Protein AF-A0A822CX88-F1 (afdb_monomer_lite)

Secondary structure (DSSP, 8-state):
------------TT----S--HHHHHHHHHHHHHH-GGGTT------------B-EETTEE--EEEE-SS-TT-EEEE-BGGGHHHHHHHHHHHHHHHHHTTS--------------------------

pLDDT: mean 84.09, std 20.54, range [36.91, 98.56]

Radius of gyration: 30.41 Å; chains: 1; bounding box: 98×33×54 Å

Structure (mmCIF, N/CA/C/O backbone):
data_AF-A0A822CX88-F1
#
_entry.id   AF-A0A822CX88-F1
#
loop_
_atom_site.group_PDB
_atom_site.id
_atom_site.type_symbol
_atom_site.label_atom_id
_atom_site.label_alt_id
_atom_site.label_comp_id
_atom_site.label_asym_id
_atom_site.label_entity_id
_atom_site.label_seq_id
_atom_site.pdbx_PDB_ins_code
_atom_site.Cartn_x
_atom_site.Cartn_y
_atom_site.Cartn_z
_atom_site.occupancy
_atom_site.B_iso_or_equiv
_atom_site.auth_seq_id
_atom_site.auth_comp_id
_atom_site.auth_asym_id
_atom_site.auth_atom_id
_atom_site.pdbx_PDB_model_num
ATOM 1 N N . GLN A 1 1 ? -11.994 3.533 -17.709 1.00 43.88 1 GLN A N 1
ATOM 2 C CA . GLN A 1 1 ? -10.804 2.709 -17.993 1.00 43.88 1 GLN A CA 1
ATOM 3 C C . GLN A 1 1 ? -9.643 3.683 -18.082 1.00 43.88 1 GLN A C 1
ATOM 5 O O . GLN A 1 1 ? -9.857 4.761 -18.616 1.00 43.88 1 GLN A O 1
ATOM 10 N N . THR A 1 2 ? -8.501 3.415 -17.456 1.00 57.66 2 THR A N 1
ATOM 11 C CA . THR A 1 2 ? -7.318 4.264 -17.654 1.00 57.66 2 THR A CA 1
ATOM 12 C C . THR A 1 2 ? -6.594 3.766 -18.892 1.00 57.66 2 THR A C 1
ATOM 14 O O . THR A 1 2 ? -6.200 2.602 -18.929 1.00 57.66 2 THR A O 1
ATOM 17 N N . ASP A 1 3 ? -6.402 4.635 -19.878 1.00 87.19 3 ASP A N 1
ATOM 18 C CA . ASP A 1 3 ? -5.723 4.333 -21.147 1.00 87.19 3 ASP A CA 1
ATOM 19 C C . ASP A 1 3 ? -4.187 4.316 -20.985 1.00 87.19 3 ASP A C 1
ATOM 21 O O . ASP A 1 3 ? -3.429 4.718 -21.867 1.00 87.19 3 ASP A O 1
ATOM 25 N N . HIS A 1 4 ? -3.715 3.889 -19.810 1.00 90.25 4 HIS A N 1
ATOM 26 C CA . HIS A 1 4 ? -2.319 3.944 -19.397 1.00 90.25 4 HIS A CA 1
ATOM 27 C C . HIS A 1 4 ? -1.854 2.597 -18.855 1.00 90.25 4 HIS A C 1
ATOM 29 O O . HIS A 1 4 ? -2.581 1.902 -18.142 1.00 90.25 4 HIS A O 1
ATOM 35 N N . VAL A 1 5 ? -0.599 2.271 -19.159 1.00 91.94 5 VAL A N 1
ATOM 36 C CA . VAL A 1 5 ? 0.116 1.125 -18.601 1.00 91.94 5 VAL A CA 1
ATOM 37 C C . VAL A 1 5 ? 1.050 1.641 -17.515 1.00 91.94 5 VAL A C 1
ATOM 39 O O . VAL A 1 5 ? 1.874 2.515 -17.771 1.00 91.94 5 VAL A O 1
ATOM 42 N N . ILE A 1 6 ? 0.932 1.095 -16.307 1.00 94.44 6 ILE A N 1
ATOM 43 C CA . ILE A 1 6 ? 1.845 1.414 -15.208 1.00 94.44 6 ILE A CA 1
ATOM 44 C C . ILE A 1 6 ? 2.991 0.408 -15.216 1.00 94.44 6 ILE A C 1
ATOM 46 O O . ILE A 1 6 ? 2.768 -0.798 -15.099 1.00 94.44 6 ILE A O 1
ATOM 50 N N . LE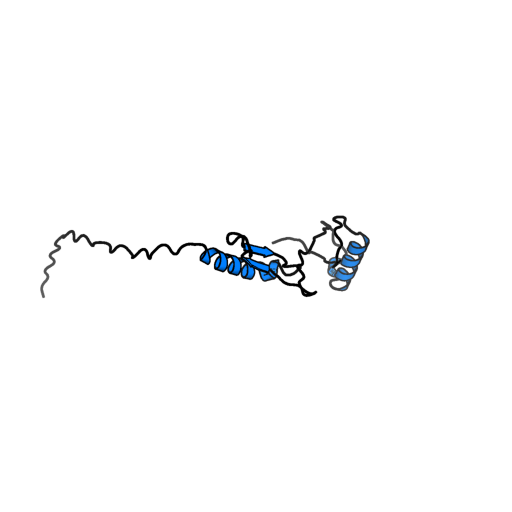U A 1 7 ? 4.218 0.915 -15.328 1.00 95.06 7 LEU A N 1
ATOM 51 C CA . LEU A 1 7 ? 5.440 0.126 -15.221 1.00 95.06 7 LEU A CA 1
ATOM 52 C C . LEU A 1 7 ? 6.073 0.401 -13.864 1.00 95.06 7 LEU A C 1
ATOM 54 O O . LEU A 1 7 ? 6.342 1.543 -13.508 1.00 95.06 7 LEU A O 1
ATOM 58 N N . GLY A 1 8 ? 6.307 -0.652 -13.096 1.00 93.69 8 GLY A N 1
ATOM 59 C CA . GLY A 1 8 ? 6.897 -0.533 -11.774 1.00 93.69 8 GLY A CA 1
ATOM 60 C C . GLY A 1 8 ? 7.597 -1.819 -11.353 1.00 93.69 8 GLY A C 1
ATOM 61 O O . GLY A 1 8 ? 7.515 -2.843 -12.024 1.00 93.69 8 GLY A O 1
ATOM 62 N N . GLY A 1 9 ? 8.309 -1.814 -10.234 1.00 89.94 9 GLY A N 1
ATOM 63 C CA . GLY A 1 9 ? 8.600 -0.659 -9.384 1.00 89.94 9 GLY A CA 1
ATOM 64 C C . GLY A 1 9 ? 9.803 -0.942 -8.495 1.00 89.94 9 GLY A C 1
ATOM 65 O O . GLY A 1 9 ? 10.383 -2.029 -8.556 1.00 89.94 9 GLY A O 1
ATOM 66 N N . SER A 1 10 ? 10.159 0.015 -7.647 1.00 92.44 10 SER A N 1
ATOM 67 C CA . SER A 1 10 ? 11.191 -0.156 -6.628 1.00 92.44 10 SER A CA 1
ATOM 68 C C . SER A 1 10 ? 10.596 -0.474 -5.249 1.00 92.44 10 SER A C 1
ATOM 70 O O . SER A 1 10 ? 9.391 -0.330 -4.976 1.00 92.44 10 SER A O 1
ATOM 72 N N . ASN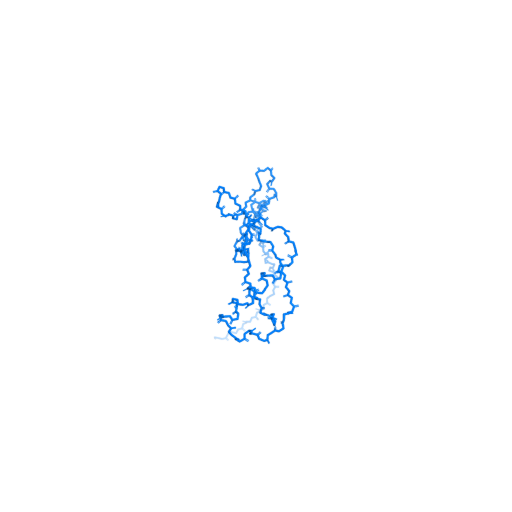 A 1 11 ? 11.447 -1.005 -4.372 1.00 92.31 11 ASN A N 1
ATOM 73 C CA . ASN A 1 11 ? 11.121 -1.315 -2.983 1.00 92.31 11 ASN A CA 1
ATOM 74 C C . ASN A 1 11 ? 12.298 -0.926 -2.089 1.00 92.31 11 ASN A C 1
ATOM 76 O O . ASN A 1 11 ? 13.053 -1.775 -1.607 1.00 92.31 11 ASN A O 1
ATOM 80 N N . GLU A 1 12 ? 12.455 0.380 -1.909 1.00 92.12 12 GLU A N 1
ATOM 81 C CA . GLU A 1 12 ? 13.490 0.955 -1.066 1.00 92.12 12 GLU A CA 1
ATOM 82 C C . GLU A 1 12 ? 12.990 1.133 0.371 1.00 92.12 12 GLU A C 1
ATOM 84 O O . GLU A 1 12 ? 11.971 1.772 0.635 1.00 92.12 12 GLU A O 1
ATOM 89 N N . LYS A 1 13 ? 13.712 0.548 1.330 1.00 88.12 13 LYS A N 1
ATOM 90 C CA . LYS A 1 13 ? 13.410 0.716 2.756 1.00 88.12 13 LYS A CA 1
ATOM 91 C C . LYS A 1 13 ? 14.034 2.015 3.255 1.00 88.12 13 LYS A C 1
ATOM 93 O O . LYS A 1 13 ? 15.194 2.275 2.961 1.00 88.12 13 LYS A O 1
ATOM 98 N N . ASN A 1 14 ? 13.299 2.751 4.088 1.00 88.38 14 ASN A N 1
ATOM 99 C CA . ASN A 1 14 ? 13.758 3.981 4.747 1.00 88.38 14 ASN A CA 1
ATOM 100 C C . ASN A 1 14 ? 14.185 5.101 3.778 1.00 88.38 14 ASN A C 1
ATOM 102 O O . ASN A 1 14 ? 14.933 5.990 4.173 1.00 88.38 14 ASN A O 1
ATOM 106 N N . ASN A 1 15 ? 13.725 5.060 2.524 1.00 92.94 15 ASN A N 1
ATOM 107 C CA . ASN A 1 15 ? 13.877 6.170 1.595 1.00 92.94 15 ASN A CA 1
ATOM 108 C C . ASN A 1 15 ? 12.612 7.037 1.645 1.00 92.94 15 ASN A C 1
ATOM 110 O O . ASN A 1 15 ? 11.515 6.563 1.353 1.00 92.94 15 ASN A O 1
ATOM 114 N N . GLU A 1 16 ? 12.783 8.299 2.033 1.00 92.44 16 GLU A N 1
ATOM 115 C CA . GLU A 1 16 ? 11.722 9.311 2.117 1.00 92.44 16 GLU A CA 1
ATOM 116 C C . GLU A 1 16 ? 11.821 10.357 0.993 1.00 92.44 16 GLU A C 1
ATOM 118 O O . GLU A 1 16 ? 11.084 11.346 0.974 1.00 92.44 16 GLU A O 1
ATOM 123 N N . SER A 1 17 ? 12.737 10.153 0.041 1.00 94.56 17 SER A N 1
ATOM 124 C CA . SER A 1 17 ? 12.896 11.013 -1.124 1.00 94.56 17 SER A CA 1
ATOM 125 C C . SER A 1 17 ? 11.629 10.998 -1.969 1.00 94.56 17 SER A C 1
ATOM 127 O O . SER A 1 17 ? 11.143 9.951 -2.391 1.00 94.56 17 SER A O 1
ATOM 129 N N . LYS A 1 18 ? 11.120 12.195 -2.256 1.00 94.25 18 LYS A N 1
ATOM 130 C CA . LYS A 1 18 ? 10.044 12.428 -3.229 1.00 94.25 18 LYS A CA 1
ATOM 131 C C . LYS A 1 18 ? 10.583 12.719 -4.630 1.00 94.25 18 LYS A C 1
ATOM 133 O O . LYS A 1 18 ? 9.812 13.050 -5.521 1.00 94.25 18 LYS A O 1
ATOM 138 N N . ILE A 1 19 ? 11.903 12.664 -4.793 1.00 95.94 19 ILE A N 1
ATOM 139 C CA . ILE A 1 19 ? 12.583 12.952 -6.049 1.00 95.94 19 ILE A CA 1
ATOM 140 C C . ILE A 1 19 ? 12.715 11.645 -6.820 1.00 95.94 19 ILE A C 1
ATOM 142 O O . ILE A 1 19 ? 13.206 10.649 -6.286 1.00 95.94 19 ILE A O 1
ATOM 146 N N . GLU A 1 20 ? 12.281 11.674 -8.073 1.00 94.44 20 GLU A N 1
ATOM 147 C CA . GLU A 1 20 ? 12.432 10.577 -9.021 1.00 94.44 20 GLU A CA 1
ATOM 148 C C . GLU A 1 20 ? 13.913 10.238 -9.230 1.00 94.44 20 GLU A C 1
ATOM 150 O O . GLU A 1 20 ? 14.762 11.124 -9.339 1.00 94.44 20 GLU A O 1
ATOM 155 N N . ASN A 1 21 ? 14.229 8.946 -9.311 1.00 94.44 21 ASN A N 1
ATOM 156 C CA . ASN A 1 21 ? 15.584 8.474 -9.570 1.00 94.44 21 ASN A CA 1
ATOM 157 C C . ASN A 1 21 ? 15.706 8.029 -11.040 1.00 94.44 21 ASN A C 1
ATOM 159 O O . ASN A 1 21 ? 15.188 6.964 -11.387 1.00 94.44 21 ASN A O 1
ATOM 163 N N . PRO A 1 22 ? 16.422 8.777 -11.907 1.00 94.75 22 PRO A N 1
ATOM 164 C CA . PRO A 1 22 ? 16.541 8.440 -13.328 1.00 94.75 22 PRO A CA 1
ATOM 165 C C . PRO A 1 22 ? 17.113 7.041 -13.578 1.00 94.75 22 PRO A C 1
ATOM 167 O O . PRO A 1 22 ? 16.707 6.361 -14.520 1.00 94.75 22 PRO A O 1
ATOM 170 N N . THR A 1 23 ? 18.026 6.584 -12.716 1.00 95.81 23 THR A N 1
ATOM 171 C CA . THR A 1 23 ? 18.616 5.245 -12.813 1.00 95.81 23 THR A CA 1
ATOM 172 C C . THR A 1 23 ? 17.569 4.163 -12.553 1.00 95.81 23 THR A C 1
ATOM 174 O O . THR A 1 23 ? 17.531 3.166 -13.274 1.00 95.81 23 THR A O 1
ATOM 177 N N . GLU A 1 24 ? 16.684 4.358 -11.569 1.00 95.25 24 GLU A N 1
ATOM 178 C CA . GLU A 1 24 ? 15.580 3.422 -11.323 1.00 95.25 24 GLU A CA 1
ATOM 179 C C . GLU A 1 24 ? 14.580 3.412 -12.479 1.00 95.25 24 GLU A C 1
ATOM 181 O O . GLU A 1 24 ? 14.158 2.335 -12.901 1.00 95.25 24 GLU A O 1
ATOM 186 N N . THR A 1 25 ? 14.249 4.580 -13.035 1.00 95.00 25 THR A N 1
ATOM 187 C CA . THR A 1 25 ? 13.353 4.694 -14.194 1.00 95.00 25 THR A CA 1
ATOM 188 C C . THR A 1 25 ? 13.881 3.891 -15.383 1.00 95.00 25 THR A C 1
ATOM 190 O O . THR A 1 25 ? 13.152 3.074 -15.951 1.00 95.00 25 THR A O 1
ATOM 193 N N . ILE A 1 26 ? 15.166 4.051 -15.724 1.00 94.94 26 ILE A N 1
ATOM 194 C CA . ILE A 1 26 ? 15.817 3.297 -16.809 1.00 94.94 26 ILE A CA 1
ATOM 195 C C . ILE A 1 26 ? 15.769 1.789 -16.528 1.00 94.94 26 ILE A C 1
ATOM 197 O O . ILE A 1 26 ? 15.453 0.998 -17.420 1.00 94.94 26 ILE A O 1
ATOM 201 N N . GLU A 1 27 ? 16.034 1.372 -15.289 1.00 96.31 27 GLU A N 1
ATOM 202 C CA . GLU A 1 27 ? 16.006 -0.041 -14.910 1.00 96.31 27 GLU A CA 1
ATOM 203 C C . GLU A 1 27 ? 14.598 -0.654 -14.953 1.00 96.31 27 GLU A C 1
ATOM 205 O O . GLU A 1 27 ? 14.448 -1.798 -15.394 1.00 96.31 27 GLU A O 1
ATOM 210 N N . ILE A 1 28 ? 13.561 0.078 -14.532 1.00 95.94 28 ILE A N 1
ATOM 211 C CA . ILE A 1 28 ? 12.159 -0.360 -14.622 1.00 95.94 28 ILE A CA 1
ATOM 212 C C . ILE A 1 28 ? 11.757 -0.542 -16.086 1.00 95.94 28 ILE A C 1
ATOM 214 O O . ILE A 1 28 ? 11.202 -1.588 -16.436 1.00 95.94 28 ILE A O 1
ATOM 218 N N . LEU A 1 29 ? 12.082 0.425 -16.950 1.00 95.12 29 LEU A N 1
ATOM 219 C CA . LEU A 1 29 ? 11.803 0.344 -18.385 1.00 95.12 29 LEU A CA 1
ATOM 220 C C . LEU A 1 29 ? 12.505 -0.861 -19.008 1.00 95.12 29 LEU A C 1
ATOM 222 O O . LEU A 1 29 ? 11.850 -1.701 -19.618 1.00 95.12 29 LEU A O 1
ATOM 226 N N . ARG A 1 30 ? 13.814 -1.010 -18.775 1.00 95.00 30 ARG A N 1
ATOM 227 C CA . ARG A 1 30 ? 14.623 -2.118 -19.304 1.00 95.00 30 ARG A CA 1
ATOM 228 C C . ARG A 1 30 ? 14.092 -3.490 -18.881 1.00 95.00 30 ARG A C 1
ATOM 2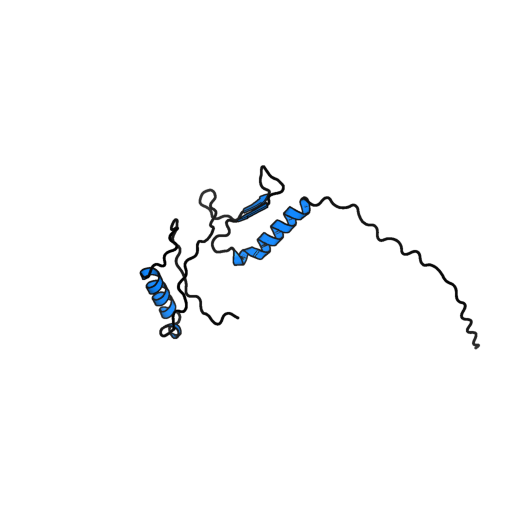30 O O . ARG A 1 30 ? 14.067 -4.421 -19.684 1.00 95.00 30 ARG A O 1
ATOM 237 N N . LYS A 1 31 ? 13.689 -3.649 -17.616 1.00 95.88 31 LYS A N 1
ATOM 238 C CA . LYS A 1 31 ? 13.120 -4.912 -17.111 1.00 95.88 31 LYS A CA 1
ATOM 239 C C . LYS A 1 31 ? 11.747 -5.191 -17.718 1.00 95.88 31 LYS A C 1
ATOM 241 O O . LYS A 1 31 ? 11.480 -6.329 -18.093 1.00 95.88 31 LYS A O 1
ATOM 246 N N . SER A 1 32 ? 10.910 -4.164 -17.838 1.00 95.94 32 SER A N 1
ATOM 247 C CA . SER A 1 32 ? 9.552 -4.290 -18.372 1.00 95.94 32 SER A CA 1
ATOM 248 C C . SER A 1 32 ? 9.562 -4.640 -19.859 1.00 95.94 32 SER A C 1
ATOM 250 O O . SER A 1 32 ? 8.896 -5.591 -20.260 1.00 95.94 32 SER A O 1
ATOM 252 N N . THR A 1 33 ? 10.375 -3.952 -20.665 1.00 94.69 33 THR A N 1
ATOM 253 C CA . THR A 1 33 ? 10.490 -4.201 -22.113 1.00 94.69 33 THR A CA 1
ATOM 254 C C . THR A 1 33 ? 11.136 -5.545 -22.429 1.00 94.69 33 THR A C 1
ATOM 256 O O . THR A 1 33 ? 10.806 -6.166 -23.434 1.00 94.69 33 THR A O 1
ATOM 259 N N . LYS A 1 34 ? 11.997 -6.066 -21.545 1.00 96.00 34 LYS A N 1
ATOM 260 C CA . LYS A 1 34 ? 12.511 -7.437 -21.666 1.00 96.00 34 LYS A CA 1
ATOM 261 C C . LYS A 1 34 ? 11.401 -8.494 -21.557 1.00 96.00 34 LYS A C 1
ATOM 263 O O . LYS A 1 34 ? 11.507 -9.535 -22.198 1.00 96.00 34 LYS A O 1
ATOM 268 N N . ILE A 1 35 ? 10.379 -8.258 -20.732 1.00 95.62 35 ILE A N 1
ATOM 269 C CA . ILE A 1 35 ? 9.253 -9.189 -20.533 1.00 95.62 35 ILE A CA 1
ATOM 270 C C . ILE A 1 35 ? 8.172 -8.959 -21.592 1.00 95.62 35 ILE A C 1
ATOM 272 O O . ILE A 1 35 ? 7.629 -9.915 -22.138 1.00 95.62 35 ILE A O 1
ATOM 276 N N . PHE A 1 36 ? 7.894 -7.695 -21.905 1.00 94.69 36 PHE A N 1
ATOM 277 C CA . PHE A 1 36 ? 6.905 -7.276 -22.890 1.00 94.69 36 PHE A CA 1
ATOM 278 C C . PHE A 1 36 ? 7.574 -6.397 -23.956 1.00 94.69 36 PHE A C 1
ATOM 280 O O . PHE A 1 36 ? 7.533 -5.168 -23.859 1.00 94.69 36 PHE A O 1
ATOM 287 N N . PRO A 1 37 ? 8.181 -7.005 -24.995 1.00 93.69 37 PRO A N 1
ATOM 288 C CA . PRO A 1 37 ? 8.905 -6.274 -26.038 1.00 93.69 37 PRO A CA 1
ATOM 289 C C . PRO A 1 37 ? 8.058 -5.252 -26.793 1.00 93.69 37 PRO A C 1
ATOM 291 O O . PRO A 1 37 ? 8.593 -4.282 -27.320 1.00 93.69 37 PRO A O 1
ATOM 294 N N . SER A 1 38 ? 6.734 -5.424 -26.811 1.00 91.56 38 SER A N 1
ATOM 295 C CA . SER A 1 38 ? 5.821 -4.454 -27.411 1.00 91.56 38 SER A CA 1
ATOM 296 C C . SER A 1 38 ? 5.883 -3.074 -26.753 1.00 91.56 38 SER A C 1
ATOM 298 O O . SER A 1 38 ? 5.393 -2.143 -27.363 1.00 91.56 38 SER A O 1
ATOM 300 N N . LEU A 1 39 ? 6.472 -2.926 -25.558 1.00 90.75 39 LEU A N 1
ATOM 301 C CA . LEU A 1 39 ? 6.562 -1.664 -24.809 1.00 90.75 39 LEU A CA 1
ATOM 302 C C . LEU A 1 39 ? 7.782 -0.781 -25.159 1.00 90.75 39 LEU A C 1
ATOM 304 O O . LEU A 1 39 ? 7.943 0.270 -24.546 1.00 90.75 39 LEU A O 1
ATOM 308 N N . VAL A 1 40 ? 8.678 -1.204 -26.063 1.00 87.25 40 VAL A N 1
ATOM 309 C CA . VAL A 1 40 ? 9.987 -0.542 -26.294 1.00 87.25 40 VAL A CA 1
ATOM 310 C C . VAL A 1 40 ? 9.866 0.907 -26.784 1.00 87.25 40 VAL A C 1
ATOM 312 O O . VAL A 1 40 ? 10.586 1.767 -26.286 1.00 87.25 40 VAL A O 1
ATOM 315 N N . ASP A 1 41 ? 8.937 1.190 -27.696 1.00 83.88 41 ASP A N 1
ATOM 316 C CA . ASP A 1 41 ? 8.822 2.497 -28.360 1.00 83.88 41 ASP A CA 1
ATOM 317 C C . ASP A 1 41 ? 7.592 3.275 -27.875 1.00 83.88 41 ASP A C 1
ATOM 319 O O . ASP A 1 41 ? 6.704 3.617 -28.654 1.00 83.88 41 ASP A O 1
ATOM 323 N N . HIS A 1 42 ? 7.457 3.453 -26.559 1.00 85.88 42 HIS A N 1
ATOM 324 C CA . HIS A 1 42 ? 6.283 4.095 -25.953 1.00 85.88 42 HIS A CA 1
ATOM 325 C C . HIS A 1 42 ? 6.649 5.420 -25.282 1.00 85.88 42 HIS A C 1
ATOM 327 O O . HIS A 1 42 ? 7.700 5.559 -24.660 1.00 85.88 42 HIS A O 1
ATOM 333 N N . GLU A 1 43 ? 5.750 6.398 -25.390 1.00 91.00 43 GLU A N 1
ATOM 334 C CA . GLU A 1 43 ? 5.893 7.693 -24.729 1.00 91.00 43 GLU A CA 1
ATOM 335 C C . GLU A 1 43 ? 5.708 7.546 -23.211 1.00 91.00 43 GLU A C 1
ATOM 337 O O . GLU A 1 43 ? 4.683 7.046 -22.739 1.00 91.00 43 GLU A O 1
ATOM 342 N N . ILE A 1 44 ? 6.681 8.026 -22.435 1.00 93.00 44 ILE A N 1
ATOM 343 C CA . ILE A 1 44 ? 6.568 8.114 -20.977 1.00 93.00 44 ILE A CA 1
ATOM 344 C C . ILE A 1 44 ? 5.713 9.338 -20.645 1.00 93.00 44 ILE A C 1
ATOM 346 O O . ILE A 1 44 ? 6.153 10.470 -20.827 1.00 93.00 44 ILE A O 1
ATOM 350 N N . LYS A 1 45 ? 4.490 9.107 -20.158 1.00 93.94 45 LYS A N 1
ATOM 351 C CA . LYS A 1 45 ? 3.567 10.184 -19.764 1.00 93.94 45 LYS A CA 1
ATOM 352 C C . LYS A 1 45 ? 3.920 10.816 -18.422 1.00 93.94 45 LYS A C 1
ATOM 354 O O . LYS A 1 45 ? 3.794 12.024 -18.267 1.00 93.94 45 LYS A O 1
ATOM 359 N N . GLU A 1 46 ? 4.336 9.994 -17.467 1.00 94.44 46 GLU A N 1
ATOM 360 C CA . GLU A 1 46 ? 4.628 10.408 -16.099 1.00 94.44 46 GLU A CA 1
ATOM 361 C C . GLU A 1 46 ? 5.621 9.428 -15.468 1.00 94.44 46 GLU A C 1
ATOM 363 O O . GLU A 1 46 ? 5.602 8.229 -15.760 1.00 94.44 46 GLU A O 1
ATOM 368 N N . VAL A 1 47 ? 6.466 9.945 -14.580 1.00 95.69 47 VAL A N 1
ATOM 369 C CA . VAL A 1 47 ? 7.234 9.161 -13.614 1.00 95.69 47 VAL A CA 1
ATOM 370 C C . VAL A 1 47 ? 6.774 9.621 -12.238 1.00 95.69 47 VAL A C 1
ATOM 372 O O . VAL A 1 47 ? 6.630 10.813 -11.999 1.00 95.69 47 VAL A O 1
ATOM 375 N N . SER A 1 48 ? 6.488 8.683 -11.340 1.00 95.31 48 SER A N 1
ATOM 376 C CA . SER A 1 48 ? 5.995 9.024 -10.010 1.00 95.31 48 SER A CA 1
ATOM 377 C C . SER A 1 48 ? 6.581 8.124 -8.935 1.00 95.31 48 SER A C 1
ATOM 379 O O . SER A 1 48 ? 6.944 6.968 -9.168 1.00 95.31 48 SER A O 1
ATOM 381 N N . VAL A 1 49 ? 6.680 8.685 -7.731 1.00 95.94 49 VAL A N 1
ATOM 382 C CA . VAL A 1 49 ? 7.171 8.001 -6.534 1.00 95.94 49 VAL A CA 1
ATOM 383 C C . VAL A 1 49 ? 6.080 7.959 -5.472 1.00 95.94 49 VAL A C 1
ATOM 385 O O . VAL A 1 49 ? 5.301 8.898 -5.311 1.00 95.94 49 VAL A O 1
ATOM 388 N N . GLY A 1 50 ? 6.022 6.857 -4.726 1.00 94.00 50 GLY A N 1
ATOM 389 C CA . GLY A 1 50 ? 5.014 6.649 -3.693 1.00 94.00 50 GLY A CA 1
ATOM 390 C C . GLY A 1 50 ? 5.557 5.861 -2.509 1.00 94.00 50 GLY A C 1
ATOM 391 O O . GLY A 1 50 ? 6.353 4.935 -2.668 1.00 94.00 50 GLY A O 1
ATOM 392 N N . PHE A 1 51 ? 5.089 6.207 -1.309 1.00 94.81 51 PHE A N 1
ATOM 393 C CA . PHE A 1 51 ? 5.494 5.546 -0.071 1.00 94.81 51 PHE A CA 1
ATOM 394 C C . PHE A 1 51 ? 4.454 4.519 0.354 1.00 94.81 51 PHE A C 1
ATOM 396 O O . PHE A 1 51 ? 3.272 4.828 0.504 1.00 94.81 51 PHE A O 1
ATOM 403 N N . ARG A 1 52 ? 4.906 3.288 0.599 1.00 94.69 52 ARG A N 1
ATOM 404 C CA . ARG A 1 52 ? 4.054 2.226 1.139 1.00 94.69 52 ARG A CA 1
ATOM 405 C C . ARG A 1 52 ? 3.994 2.372 2.665 1.00 94.69 52 ARG A C 1
ATOM 407 O O . ARG A 1 52 ? 5.040 2.225 3.302 1.00 94.69 52 ARG A O 1
ATOM 414 N N . PRO A 1 53 ? 2.820 2.618 3.281 1.00 94.94 53 PRO A N 1
ATOM 415 C CA . PRO A 1 53 ? 2.700 2.819 4.725 1.00 94.94 53 PRO A CA 1
ATOM 416 C C . PRO A 1 53 ? 2.781 1.475 5.460 1.00 94.94 53 PRO A C 1
ATOM 418 O O . PRO A 1 53 ? 1.772 0.892 5.861 1.00 94.94 53 PRO A O 1
ATOM 421 N N . ILE A 1 54 ? 3.995 0.939 5.582 1.00 95.00 54 ILE A N 1
ATOM 422 C CA . ILE A 1 54 ? 4.270 -0.348 6.224 1.00 95.00 54 ILE A CA 1
ATOM 423 C C . ILE A 1 54 ? 4.325 -0.155 7.738 1.00 95.00 54 ILE A C 1
ATOM 425 O O . ILE A 1 54 ? 5.093 0.660 8.244 1.00 95.00 54 ILE A O 1
ATOM 429 N N . ARG A 1 55 ? 3.577 -0.976 8.474 1.00 95.69 55 ARG A N 1
ATOM 430 C CA . ARG A 1 55 ? 3.711 -1.103 9.928 1.00 95.69 55 ARG A CA 1
ATOM 431 C C . ARG A 1 55 ? 4.406 -2.419 10.260 1.00 95.69 55 ARG A C 1
ATOM 433 O O . ARG A 1 55 ? 4.016 -3.471 9.758 1.00 95.69 55 ARG A O 1
ATOM 440 N N . LYS A 1 56 ? 5.420 -2.358 11.128 1.00 94.50 56 LYS A N 1
ATOM 441 C CA . LYS A 1 56 ? 6.143 -3.535 11.624 1.00 94.50 56 LYS A CA 1
ATOM 442 C C . LYS A 1 56 ? 6.016 -3.667 13.130 1.00 94.50 56 LYS A C 1
ATOM 444 O O . LYS A 1 56 ? 6.219 -2.694 13.847 1.00 94.50 56 LYS A O 1
ATOM 449 N N . ILE A 1 57 ? 5.748 -4.882 13.593 1.00 95.62 57 ILE A N 1
ATOM 450 C CA . ILE A 1 57 ? 5.793 -5.262 15.007 1.00 95.62 57 ILE A CA 1
ATOM 451 C C . ILE A 1 57 ? 6.686 -6.492 15.103 1.00 95.62 57 ILE A C 1
ATOM 453 O O . ILE A 1 57 ? 6.454 -7.479 14.410 1.00 95.62 57 ILE A O 1
ATOM 457 N N . ASN A 1 58 ? 7.747 -6.404 15.907 1.00 95.06 58 ASN A N 1
ATOM 458 C CA . ASN A 1 58 ? 8.746 -7.467 16.074 1.00 95.06 58 ASN A CA 1
ATOM 459 C C . ASN A 1 58 ? 9.310 -7.987 14.735 1.00 95.06 58 ASN A C 1
ATOM 461 O O . ASN A 1 58 ? 9.476 -9.183 14.530 1.00 95.06 58 ASN A O 1
ATOM 465 N N . GLY A 1 59 ? 9.557 -7.071 13.792 1.00 92.19 59 GLY A N 1
ATOM 466 C CA . GLY A 1 59 ? 10.095 -7.387 12.465 1.00 92.19 59 GLY A CA 1
ATOM 467 C C . GLY A 1 59 ? 9.069 -7.872 11.435 1.00 92.19 59 GLY A C 1
ATOM 468 O O . GLY A 1 59 ? 9.385 -7.879 10.246 1.00 92.19 59 GLY A O 1
ATOM 469 N N . MET A 1 60 ? 7.840 -8.193 11.847 1.00 91.62 60 MET A N 1
ATOM 470 C CA . MET A 1 60 ? 6.790 -8.696 10.964 1.00 91.62 60 MET A CA 1
ATOM 471 C C . MET A 1 60 ? 5.854 -7.578 10.500 1.00 91.62 60 MET A C 1
ATOM 473 O O . MET A 1 60 ? 5.457 -6.722 11.294 1.00 91.62 60 MET A O 1
ATOM 477 N N . THR A 1 61 ? 5.506 -7.577 9.211 1.00 93.19 61 THR A N 1
ATOM 478 C CA . THR A 1 61 ? 4.514 -6.653 8.643 1.00 93.19 61 THR A CA 1
ATOM 479 C C . THR A 1 61 ? 3.127 -6.982 9.185 1.00 93.19 61 THR A C 1
ATOM 481 O O . THR A 1 61 ? 2.734 -8.144 9.214 1.00 93.19 61 THR A O 1
ATOM 484 N N . THR A 1 62 ? 2.381 -5.968 9.617 1.00 95.50 62 THR A N 1
ATOM 485 C CA . THR A 1 62 ? 1.051 -6.154 10.210 1.00 95.50 62 THR A CA 1
ATOM 486 C C . THR A 1 62 ? 0.155 -4.954 9.948 1.00 95.50 62 THR A C 1
ATOM 488 O O . THR A 1 62 ? 0.553 -3.810 10.162 1.00 95.50 62 THR A O 1
ATOM 491 N N . VAL A 1 63 ? -1.086 -5.230 9.560 1.00 97.75 63 VAL A N 1
ATOM 492 C CA . VAL A 1 63 ? -2.164 -4.240 9.512 1.00 97.75 63 VAL A CA 1
ATOM 493 C C . VAL A 1 63 ? -2.766 -4.078 10.902 1.00 97.75 63 VAL A C 1
ATOM 495 O O . VAL A 1 63 ? -2.898 -5.054 11.641 1.00 97.75 63 VAL A O 1
ATOM 498 N N . ARG A 1 64 ? -3.127 -2.847 11.267 1.00 97.69 64 ARG A N 1
ATOM 499 C CA . ARG A 1 64 ? -3.849 -2.553 12.504 1.00 97.69 64 ARG A CA 1
ATOM 500 C C . ARG A 1 64 ? -5.273 -2.120 12.176 1.00 97.69 64 ARG A C 1
ATOM 502 O O . ARG A 1 64 ? -5.441 -1.034 11.626 1.00 97.69 64 ARG A O 1
ATOM 509 N N . VAL A 1 65 ? -6.246 -2.953 12.556 1.00 98.25 65 VAL A N 1
ATOM 510 C CA . VAL A 1 65 ? -7.682 -2.633 12.565 1.00 98.25 65 VAL A CA 1
ATOM 511 C C . VAL A 1 65 ? -8.253 -2.947 13.946 1.00 98.25 65 VAL A C 1
ATOM 513 O O . VAL A 1 65 ? -8.558 -4.095 14.249 1.00 98.25 65 VAL A O 1
ATOM 516 N N . GLU A 1 66 ? -8.308 -1.950 14.825 1.00 97.56 66 GLU A N 1
ATOM 517 C CA . GLU A 1 66 ? -8.746 -2.116 16.221 1.00 97.56 66 GLU A CA 1
ATOM 518 C C . GLU A 1 66 ? -9.059 -0.760 16.863 1.00 97.56 66 GLU A C 1
ATOM 520 O O . GLU A 1 66 ? -8.624 0.285 16.372 1.00 97.56 66 GLU A O 1
ATOM 525 N N . PHE A 1 67 ? -9.766 -0.771 17.994 1.00 98.19 67 PHE A N 1
ATOM 526 C CA . PHE A 1 67 ? -9.918 0.420 18.827 1.00 98.19 67 PHE A CA 1
ATOM 527 C C . PHE A 1 67 ? -8.582 0.906 19.386 1.00 98.19 67 PHE A C 1
ATOM 529 O O . PHE A 1 67 ? -7.669 0.128 19.683 1.00 98.19 67 PHE A O 1
ATOM 536 N N . ASP A 1 68 ? -8.484 2.216 19.574 1.00 97.44 68 ASP A N 1
ATOM 537 C CA . ASP A 1 68 ? -7.455 2.780 20.424 1.00 97.44 68 ASP A CA 1
ATOM 538 C C . ASP A 1 68 ? -7.626 2.302 21.876 1.00 97.44 68 ASP A C 1
ATOM 540 O O . ASP A 1 68 ? -8.734 2.051 22.355 1.00 97.44 68 ASP A O 1
ATOM 544 N N . ARG A 1 69 ? -6.501 2.140 22.580 1.00 95.75 69 ARG A N 1
ATOM 545 C CA . ARG A 1 69 ? -6.492 1.610 23.950 1.00 95.75 69 ARG A CA 1
ATOM 546 C C . ARG A 1 69 ? -6.959 2.637 24.976 1.00 95.75 69 ARG A C 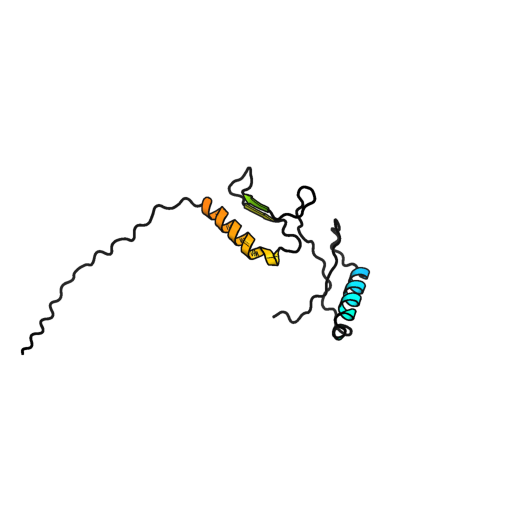1
ATOM 548 O O . ARG A 1 69 ? -7.471 2.245 26.020 1.00 95.75 69 ARG A O 1
ATOM 555 N N . GLU A 1 70 ? -6.774 3.920 24.685 1.00 96.81 70 GLU A N 1
ATOM 556 C CA . GLU A 1 70 ? -7.072 5.031 25.588 1.00 96.81 70 GLU A CA 1
ATOM 557 C C . GLU A 1 70 ? -8.327 5.796 25.147 1.00 96.81 70 GLU A C 1
ATOM 559 O O . GLU A 1 70 ? -9.059 6.305 25.992 1.00 96.81 70 GLU A O 1
ATOM 564 N N . LYS A 1 71 ? -8.610 5.839 23.837 1.00 95.56 71 LYS A N 1
ATOM 565 C CA . LYS A 1 71 ? -9.732 6.590 23.246 1.00 95.56 71 LYS A CA 1
ATOM 566 C C . LYS A 1 71 ? -10.677 5.679 22.466 1.00 95.56 71 LYS A C 1
ATOM 568 O O . LYS A 1 71 ? -10.490 5.455 21.273 1.00 95.56 71 LYS A O 1
ATOM 573 N N . ARG A 1 72 ? -11.710 5.139 23.119 1.00 87.50 72 ARG A N 1
ATOM 574 C CA . ARG A 1 72 ? -12.613 4.143 22.501 1.00 87.50 72 ARG A CA 1
ATOM 575 C C . ARG A 1 72 ? -13.377 4.648 21.276 1.00 87.50 72 ARG A C 1
ATOM 577 O O . ARG A 1 72 ? -13.851 3.840 20.491 1.00 87.50 72 ARG A O 1
ATOM 584 N N . GLU A 1 73 ? -13.495 5.954 21.091 1.00 91.44 73 GLU A N 1
ATOM 585 C CA . GLU A 1 73 ? -14.079 6.569 19.901 1.00 91.44 73 GLU A CA 1
ATOM 586 C C . GLU A 1 73 ? -13.150 6.547 18.672 1.00 91.44 73 GLU A C 1
ATOM 588 O O . GLU A 1 73 ? -13.593 6.825 17.559 1.00 91.44 73 GLU A O 1
ATOM 593 N N . VAL A 1 74 ? -11.869 6.202 18.848 1.00 97.50 74 VAL A N 1
ATOM 594 C CA . VAL A 1 74 ? -10.874 6.134 17.773 1.00 97.50 74 VAL A CA 1
ATOM 595 C C . VAL A 1 74 ? -10.688 4.687 17.321 1.00 97.50 74 VAL A C 1
ATOM 597 O O . VAL A 1 74 ? -10.307 3.821 18.107 1.00 97.50 74 VAL A O 1
ATOM 600 N N . ILE A 1 75 ? -10.896 4.432 16.027 1.00 98.31 75 ILE A N 1
ATOM 601 C CA . ILE A 1 75 ? -10.574 3.155 15.376 1.00 98.31 75 ILE A CA 1
ATOM 602 C C . ILE A 1 75 ? -9.349 3.358 14.486 1.00 98.31 75 ILE A C 1
ATOM 604 O O . ILE A 1 75 ? -9.343 4.196 13.584 1.00 98.31 75 ILE A O 1
ATOM 608 N N . HIS A 1 76 ? -8.309 2.567 14.726 1.00 98.31 76 HIS A N 1
ATOM 609 C CA . HIS A 1 76 ? -7.124 2.513 13.879 1.00 98.31 76 HIS A CA 1
ATOM 610 C C . HIS A 1 76 ? -7.408 1.670 12.642 1.00 98.31 76 HIS A C 1
ATOM 612 O O . HIS A 1 76 ? -7.989 0.599 12.760 1.00 98.31 76 HIS A O 1
ATOM 618 N N . ASN A 1 77 ? -6.971 2.135 11.473 1.00 98.31 77 ASN A N 1
ATOM 619 C CA . ASN A 1 77 ? -7.030 1.387 10.217 1.00 98.31 77 ASN A CA 1
ATOM 620 C C . ASN A 1 77 ? -5.825 1.762 9.335 1.00 98.31 77 ASN A C 1
ATOM 622 O O . ASN A 1 77 ? -5.933 2.580 8.422 1.00 98.31 77 ASN A O 1
ATOM 626 N N . TYR A 1 78 ? -4.637 1.246 9.661 1.00 97.94 78 TYR A N 1
ATOM 627 C CA . TYR A 1 78 ? -3.385 1.624 8.988 1.00 97.94 78 TYR A CA 1
ATOM 628 C C . TYR A 1 78 ? -2.358 0.485 8.951 1.00 97.94 78 TYR A C 1
ATOM 630 O O . TYR A 1 78 ? -2.532 -0.567 9.566 1.00 97.94 78 TYR A O 1
ATOM 638 N N . GLY A 1 79 ? -1.242 0.714 8.248 1.00 97.50 79 GLY A N 1
ATOM 639 C CA . GLY A 1 79 ? -0.134 -0.244 8.183 1.00 97.50 79 GLY A CA 1
ATOM 640 C C . GLY A 1 79 ? -0.217 -1.242 7.029 1.00 97.50 79 GLY A C 1
ATOM 641 O O . GLY A 1 79 ? 0.473 -2.256 7.057 1.00 97.50 79 GLY A O 1
ATOM 642 N N . HIS A 1 80 ? -1.051 -0.963 6.026 1.00 97.50 80 HIS A N 1
ATOM 643 C CA . HIS A 1 80 ? -1.357 -1.884 4.930 1.00 97.50 80 HIS A CA 1
ATOM 644 C C . HIS A 1 80 ? -0.211 -2.140 3.943 1.00 97.50 80 HIS A C 1
ATOM 646 O O . HIS A 1 80 ? -0.289 -3.080 3.157 1.00 97.50 80 HIS A O 1
ATOM 652 N N . GLY A 1 81 ? 0.851 -1.328 3.955 1.00 95.06 81 GLY A N 1
ATOM 653 C CA . GLY A 1 81 ? 1.981 -1.517 3.047 1.00 95.06 81 GLY A CA 1
ATOM 654 C C . GLY A 1 81 ? 1.561 -1.565 1.571 1.00 95.06 81 GLY A C 1
ATOM 655 O O . GLY A 1 81 ? 0.893 -0.653 1.091 1.00 95.06 81 GLY A O 1
ATOM 656 N N . ALA A 1 82 ? 1.986 -2.611 0.853 1.00 94.19 82 ALA A N 1
ATOM 657 C CA . ALA A 1 82 ? 1.664 -2.818 -0.564 1.00 94.19 82 ALA A CA 1
ATOM 658 C C . ALA A 1 82 ? 0.252 -3.388 -0.798 1.00 94.19 82 ALA A C 1
ATOM 660 O O . ALA A 1 82 ? -0.272 -3.275 -1.902 1.00 94.19 82 ALA A O 1
ATOM 661 N N . ASP A 1 83 ? -0.367 -3.968 0.231 1.00 95.62 83 ASP A N 1
ATOM 662 C CA . ASP A 1 83 ? -1.607 -4.741 0.111 1.00 95.62 83 ASP A CA 1
ATOM 663 C C . ASP A 1 83 ? -2.860 -3.902 0.405 1.00 95.62 83 ASP A C 1
ATOM 665 O O . ASP A 1 83 ? -3.966 -4.431 0.484 1.00 95.62 83 ASP A O 1
ATOM 669 N N . GLY A 1 84 ? -2.717 -2.580 0.562 1.00 96.00 84 GLY A N 1
ATOM 670 C CA . GLY A 1 84 ? -3.812 -1.688 0.961 1.00 96.00 84 GLY A CA 1
ATOM 671 C C . GLY A 1 84 ? -5.034 -1.734 0.054 1.00 96.00 84 GLY A C 1
ATOM 672 O O . GLY A 1 84 ? -6.152 -1.731 0.559 1.00 96.00 84 GLY A O 1
ATOM 673 N N . ILE A 1 85 ? -4.846 -1.847 -1.263 1.00 97.06 85 ILE A N 1
ATOM 674 C CA . ILE A 1 85 ? -5.972 -1.995 -2.195 1.00 97.06 85 ILE A CA 1
ATOM 675 C C . ILE A 1 85 ? -6.632 -3.367 -2.030 1.00 97.06 85 ILE A C 1
ATOM 677 O O . ILE A 1 85 ? -7.847 -3.434 -1.853 1.00 97.06 85 ILE A O 1
ATOM 681 N N . THR A 1 86 ? -5.843 -4.443 -2.010 1.00 97.38 86 THR A N 1
ATOM 682 C CA . THR A 1 86 ? -6.328 -5.822 -1.836 1.00 97.38 86 THR A CA 1
ATOM 683 C C . THR A 1 86 ? -7.122 -5.998 -0.540 1.00 97.38 86 THR A C 1
ATOM 685 O O . THR A 1 86 ? -8.158 -6.657 -0.532 1.00 97.38 86 THR A O 1
ATOM 688 N N . LEU A 1 87 ? -6.663 -5.384 0.554 1.00 97.19 87 LEU A N 1
ATOM 689 C CA . LEU A 1 87 ? -7.262 -5.515 1.885 1.00 97.19 87 LEU A CA 1
ATOM 690 C C . LEU A 1 87 ? -8.370 -4.490 2.170 1.00 97.19 87 LEU A C 1
ATOM 692 O O . LEU A 1 87 ? -9.103 -4.650 3.146 1.00 97.19 87 LEU A O 1
ATOM 696 N N . SER A 1 88 ? -8.514 -3.464 1.327 1.00 97.44 88 SER A N 1
ATOM 697 C CA . SER A 1 88 ? -9.343 -2.277 1.584 1.00 97.44 88 SER A CA 1
ATOM 698 C C . SER A 1 88 ? -10.751 -2.600 2.090 1.00 97.44 88 SER A C 1
ATOM 700 O O . SER A 1 88 ? -11.132 -2.155 3.172 1.00 97.44 88 SER A O 1
ATOM 702 N N . TRP A 1 89 ? -11.510 -3.413 1.353 1.00 98.38 89 TRP A N 1
ATOM 703 C CA . TRP A 1 89 ? -12.893 -3.755 1.696 1.00 98.38 89 TRP A CA 1
ATOM 704 C C . TRP A 1 89 ? -13.013 -4.587 2.973 1.00 98.38 89 TRP A C 1
ATOM 706 O O . TRP A 1 89 ? -13.914 -4.347 3.776 1.00 98.38 89 TRP A O 1
ATOM 716 N N . GLY A 1 90 ? -12.103 -5.542 3.182 1.00 98.31 90 GLY A N 1
ATOM 717 C CA . GLY A 1 90 ? -12.081 -6.364 4.393 1.00 98.31 90 GLY A CA 1
ATOM 718 C C . GLY A 1 90 ? -11.799 -5.523 5.636 1.00 98.31 90 GLY A C 1
ATOM 719 O O . GLY A 1 90 ? -12.530 -5.607 6.622 1.00 98.31 90 GLY A O 1
ATOM 720 N N . CYS A 1 91 ? -10.801 -4.642 5.558 1.00 98.31 91 CYS A N 1
ATOM 721 C CA . CYS A 1 91 ? -10.468 -3.715 6.636 1.00 98.31 91 CYS A CA 1
ATOM 722 C C . CYS A 1 91 ? -11.591 -2.693 6.875 1.00 98.31 91 CYS A C 1
ATOM 724 O O . CYS A 1 91 ? -11.957 -2.450 8.022 1.00 98.31 91 CYS A O 1
ATOM 726 N N . ALA A 1 92 ? -12.208 -2.146 5.822 1.00 98.44 92 ALA A N 1
ATOM 727 C CA . ALA A 1 92 ? -13.351 -1.238 5.955 1.00 98.44 92 ALA A CA 1
ATOM 728 C C . ALA A 1 92 ? -14.550 -1.911 6.642 1.00 98.44 92 ALA A C 1
ATOM 730 O O . ALA A 1 92 ? -15.186 -1.311 7.508 1.00 98.44 92 ALA A O 1
ATOM 731 N N . ARG A 1 93 ? -14.833 -3.176 6.310 1.00 98.56 93 ARG A N 1
ATOM 732 C CA . ARG A 1 93 ? -15.880 -3.956 6.976 1.00 98.56 93 ARG A CA 1
ATOM 733 C C . ARG A 1 93 ? -15.590 -4.146 8.466 1.00 98.56 93 ARG A C 1
ATOM 735 O O . ARG A 1 93 ? -16.480 -3.910 9.275 1.00 98.56 93 ARG A O 1
ATOM 742 N N . GLN A 1 94 ? -14.360 -4.509 8.830 1.00 98.25 94 GLN A N 1
ATOM 743 C CA . GLN A 1 94 ? -13.958 -4.637 10.237 1.00 98.25 94 GLN A CA 1
ATOM 744 C C . GLN A 1 94 ? -14.111 -3.315 11.002 1.00 98.25 94 GLN A C 1
ATOM 746 O O . GLN A 1 94 ? -14.579 -3.311 12.137 1.00 98.25 94 GLN A O 1
ATOM 751 N N . VAL A 1 95 ? -13.782 -2.178 10.377 1.00 98.12 95 VAL A N 1
ATOM 752 C CA . VAL A 1 95 ? -14.011 -0.851 10.976 1.00 98.12 95 VAL A CA 1
ATOM 753 C C . VAL A 1 95 ? -15.499 -0.610 11.244 1.00 98.12 95 VAL A C 1
ATOM 755 O O . VAL A 1 95 ? -15.844 -0.122 12.316 1.00 98.12 95 VAL A O 1
ATOM 758 N N . ILE A 1 96 ? -16.384 -0.967 10.308 1.00 97.62 96 ILE A N 1
ATOM 759 C CA . ILE A 1 96 ? -17.839 -0.838 10.490 1.00 97.62 96 ILE A CA 1
ATOM 760 C C . ILE A 1 96 ? -18.324 -1.722 11.643 1.00 97.62 96 ILE A C 1
ATOM 762 O O . ILE A 1 96 ? -19.079 -1.248 12.488 1.00 97.62 96 ILE A O 1
ATOM 766 N N . GLU A 1 97 ? -17.877 -2.977 11.699 1.00 96.94 97 GLU A N 1
ATOM 767 C CA . GLU A 1 97 ? -18.233 -3.921 12.765 1.00 96.94 97 GLU A CA 1
ATOM 768 C C . GLU A 1 97 ? -17.812 -3.385 14.144 1.00 96.94 97 GLU A C 1
ATOM 770 O O . GLU A 1 97 ? -18.608 -3.409 15.081 1.00 96.94 97 GLU A O 1
ATOM 775 N N . LEU A 1 98 ? -16.609 -2.810 14.257 1.00 96.31 98 LEU A N 1
ATOM 776 C CA . LEU A 1 98 ? -16.157 -2.130 15.474 1.00 96.31 98 LEU A CA 1
ATOM 777 C C . LEU A 1 98 ? -17.033 -0.911 15.793 1.00 96.31 98 LEU A C 1
ATOM 779 O O . LEU A 1 98 ? -17.545 -0.801 16.906 1.00 96.31 98 LEU A O 1
ATOM 783 N N . ALA A 1 99 ? -17.262 -0.023 14.825 1.00 95.62 99 ALA A N 1
ATOM 784 C CA . ALA A 1 99 ? -18.038 1.203 15.019 1.00 95.62 99 ALA A CA 1
ATOM 785 C C . ALA A 1 99 ? -19.486 0.930 15.462 1.00 95.62 99 ALA A C 1
ATOM 787 O O . ALA A 1 99 ? -20.024 1.659 16.292 1.00 95.62 99 ALA A O 1
ATOM 788 N N . GLN A 1 100 ? -20.108 -0.143 14.968 1.00 95.06 100 GLN A N 1
ATOM 789 C CA . GLN A 1 100 ? -21.461 -0.543 15.366 1.00 95.06 100 GLN A CA 1
ATOM 790 C C . GLN A 1 100 ? -21.571 -0.880 16.855 1.00 95.06 100 GLN A C 1
ATOM 792 O O . GLN A 1 100 ? -22.623 -0.649 17.443 1.00 95.06 100 GLN A O 1
ATOM 797 N N . THR A 1 101 ? -20.493 -1.349 17.492 1.00 92.81 101 THR A N 1
ATOM 798 C CA . THR A 1 101 ? -20.482 -1.604 18.945 1.00 92.81 101 THR A CA 1
ATOM 799 C C . THR A 1 101 ? -20.566 -0.330 19.789 1.00 92.81 101 THR A C 1
ATOM 801 O O . THR A 1 101 ? -20.912 -0.400 20.966 1.00 92.81 101 THR A O 1
ATOM 804 N N . LEU A 1 102 ? -20.268 0.835 19.199 1.00 89.06 102 LEU A N 1
ATOM 805 C CA . LEU A 1 102 ? -20.395 2.134 19.861 1.00 89.06 102 LEU A CA 1
ATOM 806 C C . LEU A 1 102 ? -21.813 2.702 19.768 1.00 89.06 102 LEU A C 1
ATOM 808 O O . LEU A 1 102 ? -22.145 3.617 20.519 1.00 89.06 102 LEU A O 1
ATOM 812 N N . ILE A 1 103 ? -22.639 2.194 18.848 1.00 84.81 103 ILE A N 1
ATOM 813 C CA . ILE A 1 103 ? -24.017 2.647 18.679 1.00 84.81 103 ILE A CA 1
ATOM 814 C C . ILE 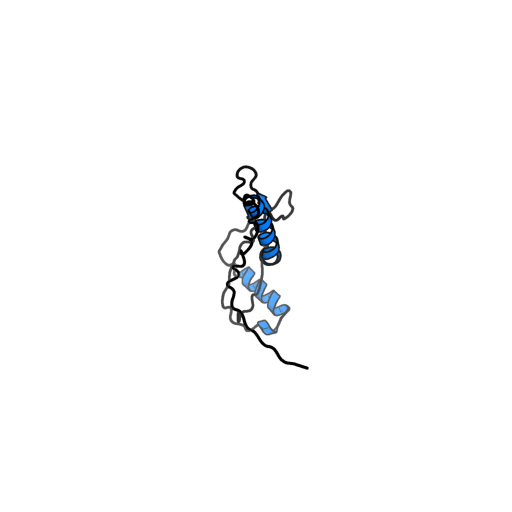A 1 103 ? -24.855 1.952 19.756 1.00 84.81 103 ILE A C 1
ATOM 816 O O . ILE A 1 103 ? -24.974 0.725 19.729 1.00 84.81 103 ILE A O 1
ATOM 820 N N . PRO A 1 104 ? -25.459 2.693 20.705 1.00 75.44 104 PRO A N 1
ATOM 821 C CA . PRO A 1 104 ? -26.404 2.099 21.634 1.00 75.44 104 PRO A CA 1
ATOM 822 C C . PRO A 1 104 ? -27.520 1.464 20.815 1.00 75.44 104 PRO A C 1
ATOM 824 O O . PRO A 1 104 ? -28.105 2.131 19.959 1.00 75.44 104 PRO A O 1
ATOM 827 N N . SER A 1 105 ? -27.821 0.189 21.056 1.00 69.06 105 SER A N 1
ATOM 828 C CA . SER A 1 105 ? -28.995 -0.444 20.466 1.00 69.06 105 SER A CA 1
ATOM 829 C C . SER A 1 105 ? -30.214 0.372 20.882 1.00 69.06 105 SER A C 1
ATOM 831 O O . SER A 1 105 ? -30.638 0.319 22.039 1.00 69.06 105 SER A O 1
ATOM 833 N N . SER A 1 106 ? -30.752 1.169 19.957 1.00 62.19 106 SER A N 1
ATOM 834 C CA . SER A 1 106 ? -32.070 1.747 20.132 1.00 62.19 106 SER A CA 1
ATOM 835 C C . SER A 1 106 ? -33.015 0.570 20.334 1.00 62.19 106 SER A C 1
ATOM 837 O O . SER A 1 106 ? -33.013 -0.382 19.550 1.00 62.19 106 SER A O 1
ATOM 839 N N . ASN A 1 107 ? -33.747 0.590 21.450 1.00 51.38 107 ASN A N 1
ATOM 840 C CA . ASN A 1 107 ? -34.782 -0.390 21.745 1.00 51.38 107 ASN A CA 1
ATOM 841 C C . ASN A 1 107 ? -35.575 -0.697 20.473 1.00 51.38 107 ASN A C 1
ATOM 843 O O . ASN A 1 107 ? -35.950 0.219 19.740 1.00 51.38 107 ASN A O 1
ATOM 847 N N . SER A 1 108 ? -35.800 -1.989 20.240 1.00 47.09 108 SER A N 1
ATOM 848 C CA . SER A 1 108 ? -36.697 -2.534 19.230 1.00 47.09 108 SER A CA 1
ATOM 849 C C . SER A 1 108 ? -37.880 -1.600 18.977 1.00 47.09 108 SER A C 1
ATOM 851 O O . SER A 1 108 ? -38.808 -1.513 19.781 1.00 47.09 108 SER A O 1
ATOM 853 N N . VAL A 1 109 ? -37.868 -0.907 17.836 1.00 52.34 109 VAL A N 1
ATOM 854 C CA . VAL A 1 109 ? -39.097 -0.332 17.296 1.00 52.34 109 VAL A CA 1
ATOM 855 C C . VAL A 1 109 ? -39.963 -1.536 16.949 1.00 52.34 109 VAL A C 1
ATOM 857 O O . VAL A 1 109 ? -39.761 -2.187 15.925 1.00 52.34 109 VAL A O 1
ATOM 860 N N . GLN A 1 110 ? -40.874 -1.902 17.853 1.00 45.19 110 GLN A N 1
ATOM 861 C CA . GLN A 1 110 ? -41.937 -2.829 17.504 1.00 45.19 110 GLN A CA 1
ATOM 862 C C . GLN A 1 110 ? -42.708 -2.197 16.342 1.00 45.19 110 GLN A C 1
ATOM 864 O O . GLN A 1 110 ? -43.060 -1.019 16.438 1.00 45.19 110 GLN A O 1
ATOM 869 N N . PRO A 1 111 ? -42.953 -2.925 15.240 1.00 43.81 111 PRO A N 1
ATOM 870 C CA . PRO A 1 111 ? -43.736 -2.381 14.147 1.00 43.81 111 PRO A CA 1
ATOM 871 C C . PRO A 1 111 ? -45.118 -2.016 14.691 1.00 43.81 111 PRO A C 1
ATOM 873 O O . PRO A 1 111 ? -45.831 -2.860 15.239 1.00 43.81 111 PRO A O 1
ATOM 876 N N . GLU A 1 112 ? -45.466 -0.737 14.581 1.00 43.28 112 GLU A N 1
ATOM 877 C CA . GLU A 1 112 ? -46.767 -0.206 14.959 1.00 43.28 112 GLU A CA 1
ATOM 878 C C . GLU A 1 112 ? -47.850 -1.025 14.240 1.00 43.28 112 GLU A C 1
ATOM 880 O O . GLU A 1 112 ? -47.906 -1.069 13.006 1.00 43.28 112 GLU A O 1
ATOM 885 N N . LYS A 1 113 ? -48.691 -1.741 15.001 1.00 45.50 113 LYS A N 1
ATOM 886 C CA . LYS A 1 113 ? -49.856 -2.434 14.443 1.00 45.50 113 LYS A CA 1
ATOM 887 C C . LYS A 1 113 ? -50.732 -1.377 13.775 1.00 45.50 113 LYS A C 1
ATOM 889 O O . LYS A 1 113 ? -51.437 -0.646 14.466 1.00 45.50 113 LYS A O 1
ATOM 894 N N . LYS A 1 114 ? -50.720 -1.321 12.438 1.00 46.28 114 LYS A N 1
ATOM 895 C CA . LYS A 1 114 ? -51.713 -0.571 11.659 1.00 46.28 114 LYS A CA 1
ATOM 896 C C . LYS A 1 114 ? -53.098 -1.021 12.114 1.00 46.28 114 LYS A C 1
ATOM 898 O O . LYS A 1 114 ? -53.535 -2.129 11.809 1.00 46.28 114 LYS A O 1
ATOM 903 N N . ARG A 1 115 ? -53.774 -0.162 12.875 1.00 42.91 115 ARG A N 1
ATOM 904 C CA . ARG A 1 115 ? -55.179 -0.319 13.231 1.00 42.91 115 ARG A CA 1
ATOM 905 C C . ARG A 1 115 ? -55.966 -0.227 11.928 1.00 42.91 115 ARG A C 1
ATOM 907 O O . ARG A 1 115 ? -56.098 0.855 11.363 1.00 42.91 115 ARG A O 1
ATOM 914 N N . LEU A 1 116 ? -56.418 -1.374 11.424 1.00 42.84 116 LEU A N 1
ATOM 915 C CA . LEU A 1 116 ? -57.395 -1.433 10.344 1.00 42.84 116 LEU A CA 1
ATOM 916 C C . LEU A 1 116 ? -58.631 -0.678 10.829 1.00 42.84 116 LEU A C 1
ATOM 918 O O . LEU A 1 116 ? -59.283 -1.079 11.792 1.00 42.84 116 LEU A O 1
ATOM 922 N N . VAL A 1 117 ? -58.893 0.469 10.212 1.00 43.47 117 VAL A N 1
ATOM 923 C CA . VAL A 1 117 ? -60.158 1.167 10.377 1.00 43.47 117 VAL A CA 1
ATOM 924 C C . VAL A 1 117 ? -61.110 0.495 9.400 1.00 43.47 117 VAL A C 1
ATOM 926 O O . VAL A 1 117 ? -61.025 0.719 8.195 1.00 43.47 117 VAL A O 1
ATOM 929 N N . GLU A 1 118 ? -61.978 -0.373 9.911 1.00 47.00 118 GLU A N 1
ATOM 930 C CA . GLU A 1 118 ? -63.119 -0.882 9.157 1.00 47.00 118 GLU A CA 1
ATOM 931 C C . GLU A 1 118 ? -64.057 0.296 8.869 1.00 47.00 118 GLU A C 1
ATOM 933 O O . GLU A 1 118 ? -64.861 0.699 9.707 1.00 47.00 118 GLU A O 1
ATOM 938 N N . HIS A 1 119 ? -63.918 0.907 7.693 1.00 39.41 119 HIS A N 1
ATOM 939 C CA . HIS A 1 119 ? -64.987 1.710 7.114 1.00 39.41 119 HIS A CA 1
ATOM 940 C C . HIS A 1 119 ? -65.845 0.779 6.272 1.00 39.41 119 HIS A C 1
ATOM 942 O O . HIS A 1 119 ? -65.468 0.370 5.175 1.00 39.41 119 HIS A O 1
ATOM 948 N N . GLY A 1 120 ? -66.990 0.410 6.841 1.00 43.47 120 GLY A N 1
ATOM 949 C CA . GLY A 1 120 ? -67.997 -0.377 6.159 1.00 43.47 120 GLY A CA 1
ATOM 950 C C . GLY A 1 120 ? -68.507 0.336 4.913 1.00 43.47 120 GLY A C 1
ATOM 951 O O . GLY A 1 120 ? -68.930 1.488 4.974 1.00 43.47 120 GLY A O 1
ATOM 952 N N . GLN A 1 121 ? -68.542 -0.395 3.805 1.00 36.91 121 GLN A N 1
ATOM 953 C CA . GLN A 1 121 ? -69.565 -0.219 2.788 1.00 36.91 121 GLN A CA 1
ATOM 954 C C . GLN A 1 121 ? -70.055 -1.595 2.347 1.00 36.91 121 GLN A C 1
ATOM 956 O O . GLN A 1 121 ? -69.302 -2.433 1.856 1.00 36.91 121 GLN A O 1
ATOM 961 N N . HIS A 1 122 ? -71.347 -1.810 2.582 1.00 41.34 122 HIS A N 1
ATOM 962 C CA . HIS A 1 122 ? -72.134 -2.895 2.025 1.00 41.34 122 HIS A CA 1
ATOM 963 C C . HIS A 1 122 ? -72.024 -2.893 0.497 1.00 41.34 122 HIS A C 1
ATOM 965 O O . HIS A 1 122 ? -72.377 -1.903 -0.141 1.00 41.34 122 HIS A O 1
ATOM 971 N N . ILE A 1 123 ? -71.661 -4.033 -0.087 1.00 38.28 123 ILE A N 1
ATOM 972 C CA . ILE A 1 123 ? -72.085 -4.382 -1.443 1.00 38.28 123 ILE A CA 1
ATOM 973 C C . ILE A 1 123 ? -72.824 -5.716 -1.389 1.00 38.28 123 ILE A C 1
ATOM 975 O O . ILE A 1 123 ? -72.272 -6.768 -1.082 1.00 38.28 123 ILE A O 1
ATOM 979 N N . ASN A 1 124 ? -74.128 -5.617 -1.619 1.00 38.84 124 ASN A N 1
ATOM 980 C CA . ASN A 1 124 ? -75.067 -6.714 -1.746 1.00 38.84 124 ASN A CA 1
ATOM 981 C C . ASN A 1 124 ? -75.018 -7.201 -3.200 1.00 38.84 124 ASN A C 1
ATOM 983 O O . ASN A 1 124 ? -75.297 -6.417 -4.105 1.00 38.84 124 ASN A O 1
ATOM 987 N N . LEU A 1 125 ? -74.672 -8.466 -3.433 1.00 36.97 125 LEU A N 1
ATOM 988 C CA . LEU A 1 125 ? -74.832 -9.126 -4.731 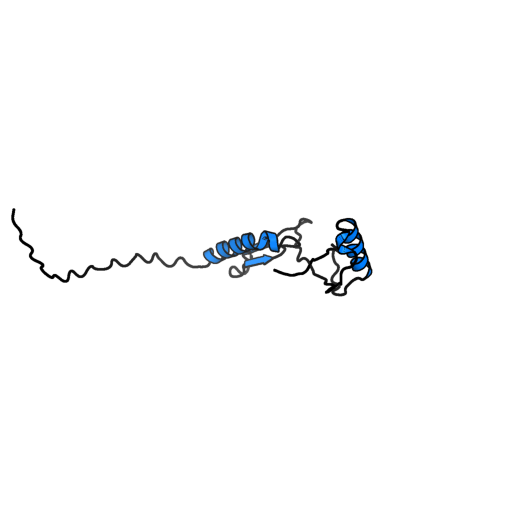1.00 36.97 125 LEU A CA 1
ATOM 989 C C . LEU A 1 125 ? -75.410 -10.524 -4.493 1.00 36.97 125 LEU A C 1
ATOM 991 O O . LEU A 1 125 ? -74.697 -11.510 -4.339 1.00 36.97 125 LEU A O 1
ATOM 995 N N . GLN A 1 126 ? -76.742 -10.575 -4.447 1.00 42.25 126 GLN A N 1
ATOM 996 C CA . GLN A 1 126 ? -77.517 -11.780 -4.721 1.00 42.25 126 GLN A CA 1
ATOM 997 C C . GLN A 1 126 ? -77.373 -12.172 -6.198 1.00 42.25 126 GLN A C 1
ATOM 999 O O . GLN A 1 126 ? -77.519 -11.304 -7.053 1.00 42.25 126 GLN A O 1
ATOM 1004 N N . ARG A 1 127 ? -77.185 -13.471 -6.466 1.00 38.00 127 ARG A N 1
ATOM 1005 C CA . ARG A 1 127 ? -77.696 -14.291 -7.596 1.00 38.00 127 ARG A CA 1
ATOM 1006 C C . ARG A 1 127 ? -77.456 -15.756 -7.160 1.00 38.00 127 ARG A C 1
ATOM 1008 O O . ARG A 1 127 ? -76.308 -16.110 -6.939 1.00 38.00 127 ARG A O 1
ATOM 1015 N N . HIS A 1 128 ? -78.452 -16.544 -6.722 1.00 41.19 128 HIS A N 1
ATOM 1016 C CA . HIS A 1 128 ? -79.386 -17.347 -7.547 1.00 41.19 128 HIS A CA 1
ATOM 1017 C C . HIS A 1 128 ? -78.678 -17.894 -8.802 1.00 41.19 128 HIS A C 1
ATOM 1019 O O . HIS A 1 128 ? -78.278 -17.087 -9.633 1.00 41.19 128 HIS A O 1
ATOM 1025 N N . GLN A 1 129 ? -78.459 -19.191 -9.020 1.00 40.66 129 GLN A N 1
ATOM 1026 C CA . GLN A 1 129 ? -78.979 -20.462 -8.495 1.00 40.66 129 GLN A CA 1
ATOM 1027 C C . GLN A 1 129 ? -77.827 -21.472 -8.417 1.00 40.66 129 GLN A C 1
ATOM 1029 O O . GLN A 1 129 ? -76.843 -21.279 -9.166 1.00 40.66 129 GLN A O 1
#

Foldseek 3Di:
DPPDDDFYDDDDPPDPDFDDDVVRVVVSQVVVCVVVVVSNPDDDPDDGDDFFQADDDPNDTDFAFAADPVDRQDTDGGRCGPCCVVCVVVSVVSNVVSVVVVDPPDPDPDPPPPDPDPPDDDDDDDDDD

Sequence (129 aa):
QTDHVILGGSNEKNNESKIENPTETIEILRKSTKIFPSLVDHEIKEVSVGFRPIRKINGMTTVRVEFDREKREVIHNYGHGADGITLSWGCARQVIELAQTLIPSSNSVQPEKKRLVEHGQHINLQRHQ